Protein AF-A0A522IT90-F1 (afdb_monomer)

Structure (mmCIF, N/CA/C/O backbone):
data_AF-A0A522IT90-F1
#
_entry.id   AF-A0A522IT90-F1
#
loop_
_atom_site.group_PDB
_atom_site.id
_atom_site.type_symbol
_atom_site.label_atom_id
_atom_site.label_alt_id
_atom_site.label_comp_id
_atom_site.label_asym_id
_atom_site.label_entity_id
_atom_site.label_seq_id
_atom_site.pdbx_PDB_ins_code
_atom_site.Cartn_x
_atom_site.Cartn_y
_atom_site.Cartn_z
_atom_site.occupancy
_atom_site.B_iso_or_equiv
_atom_site.auth_seq_id
_atom_site.auth_comp_id
_atom_site.auth_asym_id
_atom_site.auth_atom_id
_atom_site.pdbx_PDB_model_num
ATOM 1 N N . MET A 1 1 ? -22.698 -4.810 8.247 1.00 67.94 1 MET A N 1
ATOM 2 C CA . MET A 1 1 ? -21.385 -5.008 8.890 1.00 67.94 1 MET A CA 1
ATOM 3 C C . MET A 1 1 ? -21.325 -4.077 10.088 1.00 67.94 1 MET A C 1
ATOM 5 O O . MET A 1 1 ? -21.748 -2.934 9.943 1.00 67.94 1 MET A O 1
ATOM 9 N N . ASN A 1 2 ? -20.936 -4.570 11.263 1.00 82.75 2 ASN A N 1
ATOM 10 C CA . ASN A 1 2 ? -20.768 -3.720 12.447 1.00 82.75 2 ASN A CA 1
ATOM 11 C C . ASN A 1 2 ? -19.388 -3.010 12.394 1.00 82.75 2 ASN A C 1
ATOM 13 O O . ASN A 1 2 ? -18.606 -3.243 11.472 1.00 82.75 2 ASN A O 1
ATOM 17 N N . ALA A 1 3 ? -19.096 -2.107 13.336 1.00 80.44 3 ALA A N 1
ATOM 18 C CA . ALA A 1 3 ? -17.834 -1.357 13.329 1.00 80.44 3 ALA A CA 1
ATOM 19 C C . ALA A 1 3 ? -16.572 -2.237 13.533 1.00 80.44 3 ALA A C 1
ATOM 21 O O . ALA A 1 3 ? -15.604 -2.018 12.804 1.00 80.44 3 ALA A O 1
ATOM 22 N N . PRO A 1 4 ? -16.561 -3.230 14.448 1.00 84.81 4 PRO A N 1
ATOM 23 C CA . PRO A 1 4 ? -15.464 -4.200 14.556 1.00 84.81 4 PRO A CA 1
ATOM 24 C C . PRO A 1 4 ? -15.180 -4.976 13.263 1.00 84.81 4 PRO A C 1
ATOM 26 O O . PRO A 1 4 ? -14.050 -4.957 12.783 1.00 84.81 4 PRO A O 1
ATOM 29 N N . ASP A 1 5 ? -16.206 -5.567 12.647 1.00 88.81 5 ASP A N 1
ATOM 30 C CA . ASP A 1 5 ? -16.080 -6.347 11.410 1.00 88.81 5 ASP A CA 1
ATOM 31 C C . ASP A 1 5 ? -15.533 -5.482 10.257 1.00 88.81 5 ASP A C 1
ATOM 33 O O . ASP A 1 5 ? -14.731 -5.930 9.437 1.00 88.81 5 ASP A O 1
ATOM 37 N N . LEU A 1 6 ? -15.958 -4.211 10.188 1.00 91.06 6 LEU A N 1
ATOM 38 C CA . LEU A 1 6 ? -15.481 -3.257 9.186 1.00 91.06 6 LEU A CA 1
ATOM 39 C C . LEU A 1 6 ? -13.993 -2.947 9.378 1.00 91.06 6 LEU A C 1
ATOM 41 O O . LEU A 1 6 ? -13.245 -2.892 8.402 1.00 91.06 6 LEU A O 1
ATOM 45 N N . LEU A 1 7 ? -13.563 -2.749 10.623 1.00 91.75 7 LEU A N 1
ATOM 46 C CA . LEU A 1 7 ? -12.168 -2.477 10.954 1.00 91.75 7 LEU A CA 1
ATOM 47 C C . LEU A 1 7 ? -11.272 -3.679 10.642 1.00 91.75 7 LEU A C 1
ATOM 49 O O . LEU A 1 7 ? -10.208 -3.505 10.046 1.00 91.75 7 LEU A O 1
ATOM 53 N N . GLU A 1 8 ? -11.723 -4.888 10.977 1.00 92.56 8 GLU A N 1
ATOM 54 C CA . GLU A 1 8 ? -11.037 -6.129 10.612 1.00 92.56 8 GLU A CA 1
ATOM 55 C C . GLU A 1 8 ? -10.917 -6.272 9.095 1.00 92.56 8 GLU A C 1
ATOM 57 O O . GLU A 1 8 ? -9.825 -6.539 8.593 1.00 92.56 8 GLU A O 1
ATOM 62 N N . ARG A 1 9 ? -11.993 -6.002 8.343 1.00 95.12 9 ARG A N 1
ATOM 63 C CA . ARG A 1 9 ? -11.956 -6.057 6.876 1.00 95.12 9 ARG A CA 1
ATOM 64 C C . ARG A 1 9 ? -10.975 -5.050 6.281 1.00 95.12 9 ARG A C 1
ATOM 66 O O . ARG A 1 9 ? -10.258 -5.373 5.336 1.00 95.12 9 ARG A O 1
ATOM 73 N N . VAL A 1 10 ? -10.929 -3.830 6.810 1.00 95.69 10 VAL A N 1
ATOM 74 C CA . VAL A 1 10 ? -9.970 -2.812 6.357 1.00 95.69 10 VAL A CA 1
ATOM 75 C C . VAL A 1 10 ? -8.533 -3.244 6.655 1.00 95.69 10 VAL A C 1
ATOM 77 O O . VAL A 1 10 ? -7.657 -3.063 5.803 1.00 95.69 10 VAL A O 1
ATOM 80 N N . LEU A 1 11 ? -8.276 -3.812 7.836 1.00 95.50 11 LEU A N 1
ATOM 81 C CA . LEU A 1 11 ? -6.953 -4.307 8.210 1.00 95.50 11 LEU A CA 1
ATOM 82 C C . LEU A 1 11 ? -6.516 -5.477 7.319 1.00 95.50 11 LEU A C 1
ATOM 84 O O . LEU A 1 11 ? -5.402 -5.449 6.804 1.00 95.50 11 LEU A O 1
ATOM 88 N N . ASP A 1 12 ? -7.398 -6.448 7.084 1.00 97.19 12 ASP A N 1
ATOM 89 C CA . ASP A 1 12 ? -7.174 -7.586 6.185 1.00 97.19 12 ASP A CA 1
ATOM 90 C C . ASP A 1 12 ? -6.803 -7.125 4.767 1.00 97.19 12 ASP A C 1
ATOM 92 O O . ASP A 1 12 ? -5.745 -7.482 4.245 1.00 97.19 12 ASP A O 1
ATOM 96 N N . LEU A 1 13 ? -7.602 -6.229 4.178 1.00 97.94 13 LEU A N 1
ATOM 97 C CA . LEU A 1 13 ? -7.297 -5.656 2.864 1.00 97.94 13 LEU A CA 1
ATOM 98 C C . LEU A 1 13 ? -5.951 -4.918 2.853 1.00 97.94 13 LEU A C 1
ATOM 100 O O . LEU A 1 13 ? -5.215 -4.994 1.87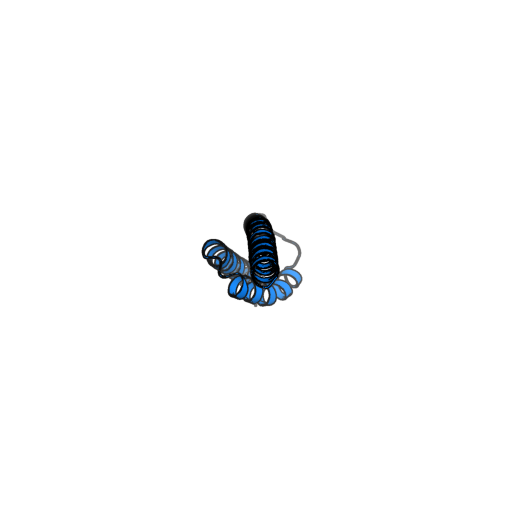3 1.00 97.94 13 LEU A O 1
ATOM 104 N N . THR A 1 14 ? -5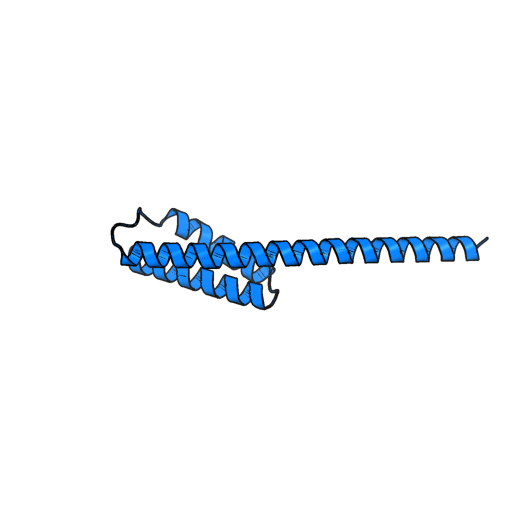.605 -4.224 3.939 1.00 97.81 14 THR A N 1
ATOM 105 C CA . THR A 1 14 ? -4.333 -3.495 4.043 1.00 97.81 14 THR A CA 1
ATOM 106 C C . THR A 1 14 ? -3.134 -4.445 4.132 1.00 97.81 14 THR A C 1
ATOM 108 O O . THR A 1 14 ? -2.103 -4.173 3.521 1.00 97.81 14 THR A O 1
ATOM 111 N N . LEU A 1 15 ? -3.263 -5.579 4.825 1.00 97.94 15 LEU A N 1
ATOM 112 C CA . LEU A 1 15 ? -2.229 -6.620 4.869 1.00 97.94 15 LEU A CA 1
ATOM 113 C C . LEU A 1 15 ? -2.052 -7.300 3.505 1.00 97.94 15 LEU A C 1
ATOM 115 O O . LEU A 1 15 ? -0.925 -7.525 3.069 1.00 97.94 15 LEU A O 1
ATOM 119 N N . GLN A 1 16 ? -3.147 -7.569 2.789 1.00 98.31 16 GLN A N 1
ATOM 120 C CA . GLN A 1 16 ? -3.078 -8.100 1.423 1.00 98.31 16 GLN A CA 1
ATOM 121 C C . GLN A 1 16 ? -2.413 -7.107 0.459 1.00 98.31 16 GLN A C 1
ATOM 123 O O . GLN A 1 16 ? -1.599 -7.507 -0.371 1.00 98.31 16 GLN A O 1
ATOM 128 N N . MET A 1 17 ? -2.706 -5.806 0.594 1.00 98.38 17 MET A N 1
ATOM 129 C CA . MET A 1 17 ? -2.013 -4.756 -0.162 1.00 98.38 17 MET A CA 1
ATOM 130 C C . MET A 1 17 ? -0.515 -4.731 0.145 1.00 98.38 17 MET A C 1
ATOM 132 O O . MET A 1 17 ? 0.284 -4.563 -0.772 1.00 98.38 17 MET A O 1
ATOM 136 N N . GLU A 1 18 ? -0.126 -4.892 1.413 1.00 97.88 18 GLU A N 1
ATOM 137 C CA . GLU A 1 18 ? 1.284 -4.960 1.796 1.00 97.88 18 GLU A CA 1
ATOM 138 C C . GLU A 1 18 ? 1.976 -6.162 1.150 1.00 97.88 18 GLU A C 1
ATOM 140 O O . GLU A 1 18 ? 3.055 -6.005 0.585 1.00 97.88 18 GLU A O 1
ATOM 145 N N . HIS A 1 19 ? 1.351 -7.338 1.179 1.00 97.81 19 HIS A N 1
ATOM 146 C CA . HIS A 1 19 ? 1.906 -8.533 0.551 1.00 97.81 19 HIS A CA 1
ATOM 147 C C . HIS A 1 19 ? 2.067 -8.374 -0.971 1.00 97.81 19 HIS A C 1
ATOM 149 O O . HIS A 1 19 ? 3.120 -8.697 -1.522 1.00 97.81 19 HIS A O 1
ATOM 155 N N . ALA A 1 20 ? 1.061 -7.809 -1.646 1.00 98.00 20 ALA A N 1
ATOM 156 C CA . ALA A 1 20 ? 1.142 -7.491 -3.071 1.00 98.00 20 ALA A CA 1
ATOM 157 C C . ALA A 1 20 ? 2.282 -6.496 -3.363 1.00 98.00 20 ALA A C 1
ATOM 159 O O . ALA A 1 20 ? 3.080 -6.706 -4.270 1.00 98.00 20 ALA A O 1
ATOM 160 N N . ALA A 1 21 ? 2.438 -5.460 -2.533 1.00 96.81 21 ALA A N 1
ATOM 161 C CA . ALA A 1 21 ? 3.532 -4.497 -2.661 1.00 96.81 21 ALA A CA 1
ATOM 162 C C . ALA A 1 21 ? 4.920 -5.103 -2.374 1.00 96.81 21 ALA A C 1
ATOM 164 O O . ALA A 1 21 ? 5.912 -4.643 -2.926 1.00 96.81 21 ALA A O 1
ATOM 165 N N . GLN A 1 22 ? 5.024 -6.118 -1.510 1.00 95.88 22 GLN A N 1
ATOM 166 C CA . GLN A 1 22 ? 6.279 -6.842 -1.255 1.00 95.88 22 GLN A CA 1
ATOM 167 C C . GLN A 1 22 ? 6.688 -7.763 -2.412 1.00 95.88 22 GLN A C 1
ATOM 169 O O . GLN A 1 22 ? 7.851 -8.149 -2.495 1.00 95.88 22 GLN A O 1
ATOM 174 N N . THR A 1 23 ? 5.739 -8.125 -3.273 1.00 96.56 23 THR A N 1
ATOM 175 C CA . THR A 1 23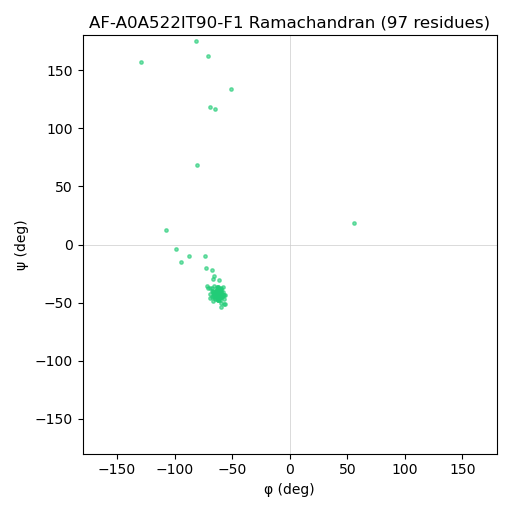 ? 5.935 -9.016 -4.426 1.00 96.56 23 THR A CA 1
ATOM 176 C C . THR A 1 23 ? 5.889 -8.266 -5.761 1.00 96.56 23 THR A C 1
ATOM 178 O O . THR A 1 23 ? 5.808 -8.899 -6.809 1.00 96.56 23 THR A O 1
ATOM 181 N N . ASP A 1 24 ? 5.946 -6.927 -5.725 1.00 95.50 24 ASP A N 1
ATOM 182 C CA . ASP A 1 24 ? 5.839 -6.023 -6.881 1.00 95.50 24 ASP A CA 1
ATOM 183 C C . ASP A 1 24 ? 4.557 -6.197 -7.725 1.00 95.50 24 ASP A C 1
ATOM 185 O O . ASP A 1 24 ? 4.464 -5.703 -8.852 1.00 95.50 24 ASP A O 1
ATOM 189 N N . ASP A 1 25 ? 3.518 -6.831 -7.172 1.00 97.56 25 ASP A N 1
ATOM 190 C CA . ASP A 1 25 ? 2.197 -6.946 -7.794 1.00 97.56 25 ASP A CA 1
ATOM 191 C C . ASP A 1 25 ? 1.388 -5.652 -7.578 1.00 97.56 25 ASP A C 1
ATOM 193 O O . ASP A 1 25 ? 0.405 -5.570 -6.828 1.00 97.56 25 ASP A O 1
ATOM 197 N N . TRP A 1 26 ? 1.851 -4.583 -8.230 1.00 95.44 26 TRP A N 1
ATOM 198 C CA . TRP A 1 26 ? 1.284 -3.240 -8.107 1.00 95.44 26 TRP A CA 1
ATOM 199 C C . TRP A 1 26 ? -0.148 -3.144 -8.652 1.00 95.44 26 TRP A C 1
ATOM 201 O O . TRP A 1 26 ? -0.941 -2.329 -8.170 1.00 95.44 26 TRP A O 1
ATOM 211 N N . GLU A 1 27 ? -0.517 -3.996 -9.612 1.00 96.81 27 GLU A N 1
ATOM 212 C CA . GLU A 1 27 ? -1.882 -4.073 -10.138 1.00 96.81 27 GLU A CA 1
ATOM 213 C C . GLU A 1 27 ? -2.852 -4.637 -9.095 1.00 96.81 27 GLU A C 1
ATOM 215 O O . GLU A 1 27 ? -3.921 -4.052 -8.856 1.00 96.81 27 GLU A O 1
ATOM 220 N N . CYS A 1 28 ? -2.472 -5.727 -8.420 1.00 97.38 28 CYS A N 1
ATOM 221 C CA . CYS A 1 28 ? -3.245 -6.286 -7.319 1.00 97.38 28 CYS A CA 1
ATOM 222 C C . CYS A 1 28 ? -3.340 -5.302 -6.150 1.00 97.38 28 CYS A C 1
ATOM 224 O O . CYS A 1 28 ? -4.446 -5.044 -5.663 1.00 97.38 28 CYS A O 1
ATOM 226 N N . ALA A 1 29 ? -2.227 -4.669 -5.761 1.00 97.56 29 ALA A N 1
ATOM 227 C CA . ALA A 1 29 ? -2.216 -3.649 -4.711 1.00 97.56 29 ALA A CA 1
ATOM 228 C C . ALA A 1 29 ? -3.184 -2.491 -5.028 1.00 97.56 29 ALA A C 1
ATOM 230 O O . ALA A 1 29 ? -3.961 -2.069 -4.167 1.00 97.56 29 ALA A O 1
ATOM 231 N N . ALA A 1 30 ? -3.212 -2.016 -6.278 1.00 96.50 30 ALA A N 1
ATOM 232 C CA . ALA A 1 30 ? -4.130 -0.964 -6.714 1.00 96.50 30 ALA A CA 1
ATOM 233 C C . ALA A 1 30 ? -5.601 -1.417 -6.721 1.00 96.50 30 ALA A C 1
ATOM 235 O O . ALA A 1 30 ? -6.492 -0.636 -6.371 1.00 96.50 30 ALA A O 1
ATOM 236 N N . ARG A 1 31 ? -5.882 -2.669 -7.106 1.00 98.06 31 ARG A N 1
ATOM 237 C CA . ARG A 1 31 ? -7.234 -3.249 -7.042 1.00 98.06 31 ARG A CA 1
ATOM 238 C C . ARG A 1 31 ? -7.739 -3.318 -5.603 1.00 98.06 31 ARG A C 1
ATOM 240 O O . ARG A 1 31 ? -8.847 -2.858 -5.336 1.00 98.06 31 ARG A O 1
ATOM 247 N N . LEU A 1 32 ? -6.917 -3.827 -4.690 1.00 98.25 32 LEU A N 1
ATOM 248 C CA . LEU A 1 32 ? -7.238 -3.914 -3.266 1.00 98.25 32 LEU A CA 1
ATOM 249 C C . LEU A 1 32 ? -7.428 -2.521 -2.641 1.00 98.25 32 LEU A C 1
ATOM 251 O O . LEU A 1 32 ? -8.357 -2.316 -1.863 1.00 98.25 32 LEU A O 1
ATOM 255 N N . ALA A 1 33 ? -6.627 -1.527 -3.043 1.00 96.38 33 ALA A N 1
ATOM 256 C CA . ALA A 1 33 ? -6.805 -0.143 -2.602 1.00 96.38 33 ALA A CA 1
ATOM 257 C C . ALA A 1 33 ? -8.176 0.428 -3.005 1.00 96.38 33 ALA A C 1
ATOM 259 O O . ALA A 1 33 ? -8.839 1.077 -2.192 1.00 96.38 33 ALA A O 1
ATOM 260 N N . ARG A 1 34 ? -8.628 0.168 -4.241 1.00 96.81 34 ARG A N 1
ATOM 261 C CA . ARG A 1 34 ? -9.961 0.588 -4.713 1.00 96.81 34 ARG A CA 1
ATOM 262 C C . ARG A 1 34 ? -11.088 -0.058 -3.911 1.00 96.81 34 ARG A C 1
ATOM 264 O O . ARG A 1 34 ? -12.078 0.612 -3.640 1.00 96.81 34 ARG A O 1
ATOM 271 N N . GLU A 1 35 ? -10.923 -1.314 -3.508 1.00 96.62 35 GLU A N 1
ATOM 272 C CA . GLU A 1 35 ? -11.884 -2.022 -2.656 1.00 96.62 35 GLU A CA 1
ATOM 273 C C . GLU A 1 35 ? -11.907 -1.466 -1.221 1.00 96.62 35 GLU A C 1
ATOM 275 O O . GLU A 1 35 ? -12.973 -1.250 -0.648 1.00 96.62 35 GLU A O 1
ATOM 280 N N . ARG A 1 36 ? -10.735 -1.176 -0.649 1.00 95.31 36 ARG A N 1
ATOM 281 C CA . ARG A 1 36 ? -10.585 -0.685 0.728 1.00 95.31 36 ARG A CA 1
ATOM 282 C C . ARG A 1 36 ? -11.067 0.758 0.910 1.00 95.31 36 ARG A C 1
ATOM 284 O O . ARG A 1 36 ? -11.613 1.091 1.958 1.00 95.31 36 ARG A O 1
ATOM 291 N N . ASN A 1 37 ? -10.840 1.641 -0.063 1.00 92.81 37 ASN A N 1
ATOM 292 C CA . ASN A 1 37 ? -11.047 3.085 0.116 1.00 92.81 37 ASN A CA 1
ATOM 293 C C . ASN A 1 37 ? -12.481 3.483 0.543 1.00 92.81 37 ASN A C 1
ATOM 295 O O . ASN A 1 37 ? -12.602 4.281 1.472 1.00 92.81 37 ASN A O 1
ATOM 299 N N . PRO A 1 38 ? -13.565 2.924 -0.031 1.00 93.69 38 PRO A N 1
ATOM 300 C CA . PRO A 1 38 ? -14.925 3.188 0.448 1.00 93.69 38 PRO A CA 1
ATOM 301 C C . PRO A 1 38 ? -15.167 2.744 1.901 1.00 93.69 38 PRO A C 1
ATOM 303 O O . PRO A 1 38 ? -15.949 3.362 2.624 1.00 93.69 38 PRO A O 1
ATOM 306 N N . LEU A 1 39 ? -14.481 1.688 2.349 1.00 91.88 39 LEU A N 1
ATOM 307 C CA . LEU A 1 39 ? -14.608 1.157 3.707 1.00 91.88 39 LEU A CA 1
ATOM 308 C C . LEU A 1 39 ? -13.955 2.079 4.740 1.00 91.88 39 LEU A C 1
ATOM 310 O O . LEU A 1 39 ? -14.506 2.258 5.821 1.00 91.88 39 LEU A O 1
ATOM 314 N N . LEU A 1 40 ? -12.840 2.729 4.386 1.00 88.62 40 LEU A N 1
ATOM 315 C CA . LEU A 1 40 ? -12.200 3.740 5.236 1.00 88.62 40 LEU A CA 1
ATOM 316 C C . LEU A 1 40 ? -13.127 4.926 5.517 1.00 88.62 40 LEU A C 1
ATOM 318 O O . LEU A 1 40 ? -13.171 5.405 6.644 1.00 88.62 40 LEU A O 1
ATOM 322 N N . LEU A 1 41 ? -13.898 5.364 4.517 1.00 85.56 41 LEU A N 1
ATOM 323 C CA . LEU A 1 41 ? -14.888 6.438 4.679 1.00 85.56 41 LEU A CA 1
ATOM 324 C C . LEU A 1 41 ? -16.067 6.029 5.572 1.00 85.56 41 LEU A C 1
ATOM 326 O O . LEU A 1 41 ? -16.752 6.884 6.122 1.00 85.56 41 LEU A O 1
ATOM 330 N N . SER A 1 42 ? -16.306 4.724 5.701 1.00 88.06 42 SER A N 1
ATOM 331 C CA . SER A 1 42 ? -17.375 4.164 6.529 1.00 88.06 42 SER A CA 1
ATOM 332 C C . SER A 1 42 ? -16.943 3.951 7.987 1.00 88.06 42 SER A C 1
ATOM 334 O O . SER A 1 42 ? -17.788 3.663 8.838 1.00 88.06 42 SER A O 1
ATOM 336 N N . LEU A 1 43 ? -15.646 4.084 8.299 1.00 84.12 43 LEU A N 1
ATOM 337 C CA . LEU A 1 43 ? -15.154 4.027 9.673 1.00 84.12 43 LEU A CA 1
ATOM 338 C C . LEU A 1 43 ? -15.629 5.275 10.427 1.00 84.12 43 LEU A C 1
ATOM 340 O O . LEU A 1 43 ? -15.301 6.405 10.079 1.00 84.12 43 LEU A O 1
ATOM 344 N N . SER A 1 44 ? -16.419 5.057 11.476 1.00 76.31 44 SER A N 1
ATOM 345 C CA . SER A 1 44 ? -16.798 6.114 12.419 1.00 76.31 44 SER A CA 1
ATOM 346 C C . SER A 1 44 ? -15.601 6.522 13.285 1.00 76.31 44 SER A C 1
ATOM 348 O O . SER A 1 44 ? -14.642 5.759 13.413 1.00 76.31 44 SER A O 1
ATOM 350 N N . GLU A 1 45 ? -15.670 7.692 13.931 1.00 76.81 45 GLU A N 1
ATOM 351 C CA . GLU A 1 45 ? -14.626 8.122 14.870 1.00 76.81 45 GLU A CA 1
ATOM 352 C C . GLU A 1 45 ? -14.304 7.031 15.913 1.00 76.81 45 GLU A C 1
ATOM 354 O O . GLU A 1 45 ? -15.225 6.444 16.498 1.00 76.81 45 GLU A O 1
ATOM 359 N N . PRO A 1 46 ? -13.011 6.750 16.169 1.00 71.88 46 PRO A N 1
ATOM 360 C CA . PRO A 1 46 ? -12.602 5.703 17.095 1.00 71.88 46 PRO A CA 1
ATOM 361 C C . PRO A 1 46 ? -13.031 6.035 18.524 1.00 71.88 46 PRO A C 1
ATOM 363 O O . PRO A 1 46 ? -12.561 7.005 19.118 1.00 71.88 46 PRO A O 1
ATOM 366 N N . LYS A 1 47 ? -13.904 5.194 19.091 1.00 74.25 47 LYS A N 1
ATOM 367 C CA . LYS A 1 47 ? -14.470 5.394 20.436 1.00 74.25 47 LYS A CA 1
ATOM 368 C C . LYS A 1 47 ? -13.722 4.664 21.552 1.00 74.25 47 LYS A C 1
ATOM 370 O O . LYS A 1 47 ? -13.931 5.000 22.713 1.00 74.25 47 LYS A O 1
ATOM 375 N N . THR A 1 48 ? -12.858 3.696 21.229 1.00 86.19 48 THR A N 1
ATOM 376 C CA . THR A 1 48 ? -12.087 2.925 22.224 1.00 86.19 48 THR A CA 1
ATOM 377 C C . THR A 1 48 ? -10.586 2.902 21.896 1.00 86.19 48 THR A C 1
ATOM 379 O O . THR A 1 48 ? -10.210 3.111 20.734 1.00 86.19 48 THR A O 1
ATOM 382 N N . PRO A 1 49 ? -9.709 2.668 22.893 1.00 86.81 49 PRO A N 1
ATOM 383 C CA . PRO A 1 49 ? -8.265 2.538 22.679 1.00 86.81 49 PRO A CA 1
ATOM 384 C C . PRO A 1 49 ? -7.885 1.421 21.698 1.00 86.81 49 PRO A C 1
ATOM 386 O O . PRO A 1 49 ? -6.974 1.592 20.893 1.00 86.81 49 PRO A O 1
ATOM 389 N N . GLU A 1 50 ? -8.607 0.304 21.713 1.00 85.12 50 GLU A N 1
ATOM 390 C CA . GLU A 1 50 ? -8.341 -0.857 20.856 1.00 85.12 50 GLU A CA 1
ATOM 391 C C . GLU A 1 50 ? -8.599 -0.521 19.383 1.00 85.12 50 GLU A C 1
ATOM 393 O O . GLU A 1 50 ? -7.775 -0.812 18.514 1.00 85.12 50 GLU A O 1
ATOM 398 N N . VAL A 1 51 ? -9.711 0.168 19.102 1.00 85.88 51 VAL A N 1
ATOM 399 C CA . VAL A 1 51 ? -10.040 0.642 17.749 1.00 85.88 51 VAL A CA 1
ATOM 400 C C . VAL A 1 51 ? -8.989 1.642 17.262 1.00 85.88 51 VAL A C 1
ATOM 402 O O . VAL A 1 51 ? -8.587 1.600 16.100 1.00 85.88 51 VAL A O 1
ATOM 405 N N . ARG A 1 52 ? -8.498 2.516 18.148 1.00 89.38 52 ARG A N 1
ATOM 406 C CA . ARG A 1 52 ? -7.429 3.468 17.821 1.00 89.38 52 ARG A CA 1
ATOM 407 C C . ARG A 1 52 ? -6.130 2.756 17.442 1.00 89.38 52 ARG A C 1
ATOM 409 O O . ARG A 1 52 ? -5.571 3.071 16.396 1.00 89.38 52 ARG A O 1
ATOM 416 N N . ALA A 1 53 ? -5.701 1.769 18.227 1.00 90.81 53 ALA A N 1
ATOM 417 C CA . ALA A 1 53 ? -4.491 0.997 17.946 1.00 90.81 53 ALA A CA 1
ATOM 418 C C . ALA A 1 53 ? -4.566 0.265 16.591 1.00 90.81 53 ALA A C 1
ATOM 420 O O . ALA A 1 53 ? -3.592 0.212 15.839 1.00 90.81 53 ALA A O 1
ATOM 421 N N . ALA A 1 54 ? -5.739 -0.265 16.236 1.00 89.19 54 ALA A N 1
ATOM 422 C CA . ALA A 1 54 ? -5.951 -0.892 14.935 1.00 89.19 54 ALA A CA 1
ATOM 423 C C . ALA A 1 54 ? -5.884 0.118 13.771 1.00 89.19 54 ALA A C 1
ATOM 425 O O . ALA A 1 54 ? -5.276 -0.176 12.741 1.00 89.19 54 ALA A O 1
ATOM 426 N N . ILE A 1 55 ? -6.447 1.320 13.935 1.00 89.75 55 ILE A N 1
ATOM 427 C CA . ILE A 1 55 ? -6.338 2.397 12.936 1.00 89.75 55 ILE A CA 1
ATOM 428 C C . ILE A 1 55 ? -4.882 2.843 12.76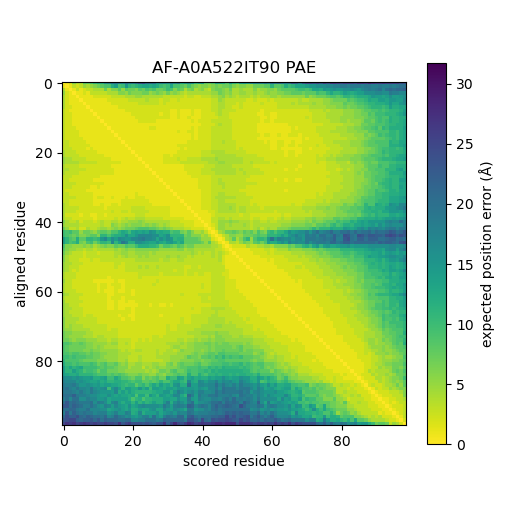7 1.00 89.75 55 ILE A C 1
ATOM 430 O O . ILE A 1 55 ? -4.424 2.992 11.634 1.00 89.75 55 ILE A O 1
ATOM 434 N N . GLU A 1 56 ? -4.137 3.009 13.860 1.00 92.25 56 GLU A N 1
ATOM 435 C CA . GLU A 1 56 ? -2.707 3.343 13.817 1.00 92.25 56 GLU A CA 1
ATOM 436 C C . GLU A 1 56 ? -1.918 2.284 13.041 1.00 92.25 56 GLU A C 1
ATOM 438 O O . GLU A 1 56 ? -1.129 2.617 12.157 1.00 92.25 56 GLU A O 1
ATOM 443 N N . ARG A 1 57 ? -2.211 0.997 13.267 1.00 94.31 57 ARG A N 1
ATOM 444 C CA . ARG A 1 57 ? -1.609 -0.097 12.495 1.00 94.31 57 ARG A CA 1
ATOM 445 C C . ARG A 1 57 ? -1.911 0.010 10.997 1.00 94.31 57 ARG A C 1
ATOM 447 O O . ARG A 1 57 ? -0.999 -0.135 10.184 1.00 94.31 57 ARG A O 1
ATOM 454 N N . ILE A 1 58 ? -3.161 0.287 10.619 1.00 94.00 58 ILE A N 1
ATOM 455 C CA . ILE A 1 58 ? -3.557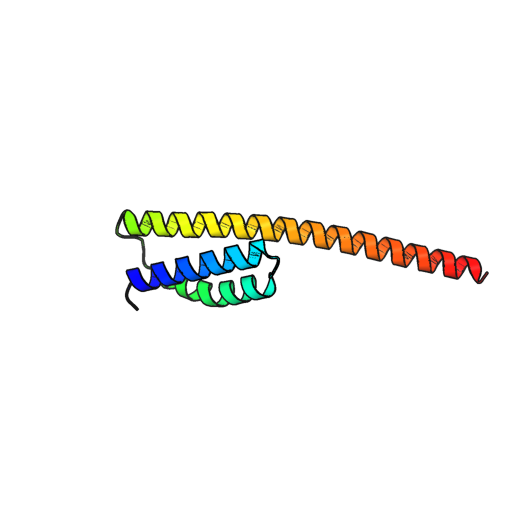 0.486 9.211 1.00 94.00 58 ILE A CA 1
ATOM 456 C C . ILE A 1 58 ? -2.784 1.659 8.587 1.00 94.00 58 ILE A C 1
ATOM 458 O O . ILE A 1 58 ? -2.334 1.569 7.439 1.00 94.00 58 ILE A O 1
ATOM 462 N N . GLN A 1 59 ? -2.599 2.750 9.333 1.00 93.69 59 GLN A N 1
ATOM 463 C CA . GLN A 1 59 ? -1.836 3.914 8.881 1.00 93.69 59 GLN A CA 1
ATOM 464 C C . GLN A 1 59 ? -0.357 3.577 8.672 1.00 93.69 59 GLN A C 1
ATOM 466 O O . GLN A 1 59 ? 0.182 3.887 7.610 1.00 93.69 59 GLN A O 1
ATOM 471 N N . THR A 1 60 ? 0.284 2.895 9.627 1.00 97.31 60 THR A N 1
ATOM 472 C CA . THR A 1 60 ? 1.687 2.465 9.511 1.00 97.31 60 THR A CA 1
ATOM 473 C C . THR A 1 60 ? 1.912 1.604 8.271 1.00 97.31 60 THR A C 1
ATOM 475 O O . THR A 1 60 ? 2.829 1.872 7.494 1.00 97.31 60 THR A O 1
ATOM 478 N N . LEU A 1 61 ? 1.045 0.616 8.039 1.00 96.38 61 LEU A N 1
ATOM 479 C CA . LEU A 1 61 ? 1.119 -0.241 6.855 1.00 96.38 61 LEU A CA 1
ATOM 480 C C . LEU A 1 61 ? 0.926 0.562 5.563 1.00 96.38 61 LEU A C 1
ATOM 482 O O . LEU A 1 61 ? 1.678 0.400 4.605 1.00 96.38 61 LEU A O 1
ATOM 486 N N . THR A 1 62 ? -0.040 1.484 5.546 1.00 95.38 62 THR A N 1
ATOM 487 C CA . THR A 1 62 ? -0.300 2.339 4.379 1.00 95.38 62 THR A CA 1
ATOM 488 C C . THR A 1 62 ? 0.897 3.236 4.051 1.00 95.38 62 THR A C 1
ATOM 490 O O . THR A 1 62 ? 1.242 3.391 2.880 1.00 95.38 62 THR A O 1
ATOM 493 N N . ILE A 1 63 ? 1.567 3.793 5.065 1.00 96.81 63 ILE A N 1
ATOM 494 C CA . ILE A 1 63 ? 2.800 4.573 4.886 1.00 96.81 63 ILE A CA 1
ATOM 495 C C . ILE A 1 63 ? 3.896 3.701 4.266 1.00 96.81 63 ILE A C 1
ATOM 497 O O . ILE A 1 63 ? 4.512 4.115 3.284 1.00 96.81 63 ILE A O 1
ATOM 501 N N . ALA A 1 64 ? 4.103 2.489 4.787 1.00 96.56 64 ALA A N 1
ATOM 502 C CA . ALA A 1 64 ? 5.108 1.569 4.263 1.00 96.56 64 ALA A CA 1
ATOM 503 C C . ALA A 1 64 ? 4.834 1.181 2.798 1.00 96.56 64 ALA A C 1
ATOM 505 O O . ALA A 1 64 ? 5.753 1.176 1.980 1.00 96.56 64 ALA A O 1
ATOM 506 N N . ILE A 1 65 ? 3.575 0.908 2.441 1.00 97.31 65 ILE A N 1
ATOM 507 C CA . ILE A 1 65 ? 3.168 0.619 1.055 1.00 97.31 65 ILE A CA 1
ATOM 508 C C . ILE A 1 65 ? 3.481 1.811 0.142 1.00 97.31 65 ILE A C 1
ATOM 510 O O . ILE A 1 65 ? 4.089 1.629 -0.912 1.00 97.31 65 ILE A O 1
ATOM 514 N N . ASN A 1 66 ? 3.122 3.031 0.552 1.00 96.44 66 ASN A N 1
ATOM 515 C CA . ASN A 1 66 ? 3.368 4.236 -0.245 1.00 96.44 66 ASN A CA 1
ATOM 516 C C . ASN A 1 66 ? 4.863 4.501 -0.456 1.00 96.44 66 ASN A C 1
ATOM 518 O O . ASN A 1 66 ? 5.271 4.870 -1.555 1.00 96.44 66 ASN A O 1
ATOM 522 N N . GLN A 1 67 ? 5.687 4.287 0.573 1.00 97.38 67 GLN A N 1
ATOM 523 C CA . GLN A 1 67 ? 7.140 4.413 0.457 1.00 97.38 67 GLN A CA 1
ATOM 524 C C . GLN A 1 67 ? 7.710 3.424 -0.565 1.00 97.38 67 GLN A C 1
ATOM 526 O O . GLN A 1 67 ? 8.493 3.826 -1.424 1.00 97.38 67 GLN A O 1
ATOM 531 N N . ARG A 1 68 ? 7.276 2.156 -0.531 1.00 96.56 68 ARG A N 1
ATOM 532 C CA . ARG A 1 68 ? 7.707 1.152 -1.519 1.00 96.56 68 ARG A CA 1
ATOM 533 C C . ARG A 1 68 ? 7.259 1.515 -2.931 1.00 96.56 68 ARG A C 1
ATOM 535 O O . ARG A 1 68 ? 8.068 1.447 -3.850 1.00 96.56 68 ARG A O 1
ATOM 542 N N . ALA A 1 69 ? 6.008 1.944 -3.095 1.00 95.56 69 ALA A N 1
ATOM 543 C CA . ALA A 1 69 ? 5.482 2.363 -4.391 1.00 95.56 69 ALA A CA 1
ATOM 544 C C . ALA A 1 69 ? 6.288 3.535 -4.980 1.00 95.56 69 ALA A C 1
ATOM 546 O O . ALA A 1 69 ? 6.593 3.542 -6.171 1.00 95.56 69 ALA A O 1
ATOM 547 N N . GLU A 1 70 ? 6.690 4.500 -4.148 1.00 96.62 70 GLU A N 1
ATOM 548 C CA . GLU A 1 70 ? 7.520 5.624 -4.586 1.00 96.62 70 GLU A CA 1
ATOM 549 C C . GLU A 1 70 ? 8.930 5.174 -4.996 1.00 96.62 70 GLU A C 1
ATOM 551 O O . GLU A 1 70 ? 9.446 5.608 -6.030 1.00 96.62 70 GLU A O 1
ATOM 556 N N . THR A 1 71 ? 9.535 4.250 -4.244 1.00 96.62 71 THR A N 1
ATOM 557 C CA . THR A 1 71 ? 10.809 3.629 -4.630 1.00 96.62 71 THR A CA 1
ATOM 558 C C . THR A 1 71 ? 10.691 2.896 -5.967 1.00 96.62 71 THR A C 1
ATOM 560 O O . THR A 1 71 ? 11.487 3.162 -6.868 1.00 96.62 71 THR A O 1
ATOM 563 N N . ALA A 1 72 ? 9.683 2.036 -6.134 1.00 94.06 72 ALA A N 1
ATOM 564 C CA . ALA A 1 72 ? 9.459 1.281 -7.367 1.00 94.06 72 ALA A CA 1
ATOM 565 C C . ALA A 1 72 ? 9.243 2.209 -8.574 1.00 94.06 72 ALA A C 1
ATOM 567 O O . ALA A 1 72 ? 9.860 2.034 -9.626 1.00 94.06 72 ALA A O 1
ATOM 568 N N . ARG A 1 73 ? 8.444 3.270 -8.405 1.00 94.75 73 ARG A N 1
ATOM 569 C CA . ARG A 1 73 ? 8.218 4.299 -9.430 1.00 94.75 73 ARG A CA 1
ATOM 570 C C . ARG A 1 73 ? 9.512 5.007 -9.836 1.00 94.75 73 ARG A C 1
ATOM 572 O O . ARG A 1 73 ? 9.726 5.266 -11.022 1.00 94.75 73 ARG A O 1
ATOM 579 N N . SER A 1 74 ? 10.366 5.333 -8.868 1.00 95.94 74 SER A N 1
ATOM 580 C CA . SER A 1 74 ? 11.662 5.973 -9.117 1.00 95.94 74 SER A CA 1
ATOM 581 C C . SER A 1 74 ? 12.600 5.065 -9.920 1.00 95.94 74 SER A C 1
ATOM 583 O O . SER A 1 74 ? 13.182 5.509 -10.916 1.00 95.94 74 SER A O 1
ATOM 585 N N . VAL A 1 75 ? 12.682 3.783 -9.543 1.00 94.56 75 VAL A N 1
ATOM 586 C CA . VAL A 1 75 ? 13.474 2.767 -10.253 1.00 94.56 75 VAL A CA 1
ATOM 587 C C . VAL A 1 75 ? 12.990 2.622 -11.694 1.00 94.56 75 VAL A C 1
ATOM 589 O O . VAL A 1 75 ? 13.772 2.847 -12.617 1.00 94.56 75 VAL A O 1
ATOM 592 N N . LEU A 1 76 ? 11.691 2.389 -11.899 1.00 93.88 76 LEU A N 1
ATOM 593 C CA . LEU A 1 76 ? 11.108 2.219 -13.231 1.00 93.88 76 LEU A CA 1
ATOM 594 C C . LEU A 1 76 ? 11.346 3.446 -14.132 1.00 93.88 76 LEU A C 1
ATOM 596 O O . LEU A 1 76 ? 11.676 3.319 -15.310 1.00 93.88 76 LEU A O 1
ATOM 600 N N . SER A 1 77 ? 11.230 4.657 -13.580 1.00 93.69 77 SER A N 1
ATOM 601 C CA . SER A 1 77 ? 11.510 5.905 -14.307 1.00 93.69 77 SER A CA 1
ATOM 602 C C . SER A 1 77 ? 12.987 6.050 -14.697 1.00 93.69 77 SER A C 1
ATOM 604 O O . SER A 1 77 ? 13.319 6.595 -15.755 1.00 93.69 77 SER A O 1
ATOM 606 N N . SER A 1 78 ? 13.902 5.582 -13.847 1.00 95.0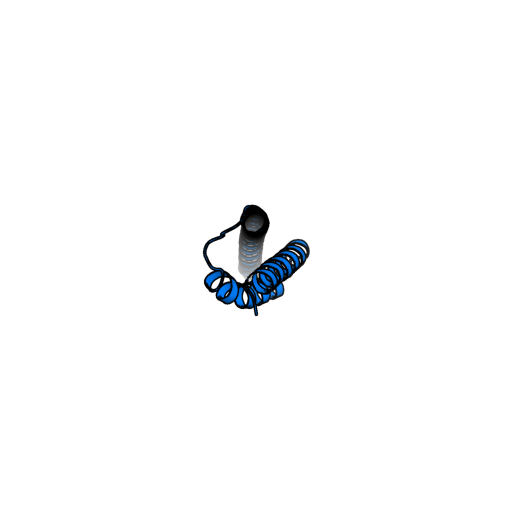6 78 SER A N 1
ATOM 607 C CA . SER A 1 78 ? 15.333 5.537 -14.158 1.00 95.06 78 SER A CA 1
ATOM 608 C C . SER A 1 78 ? 15.623 4.550 -15.292 1.00 95.06 78 SER A C 1
ATOM 610 O O . SER A 1 78 ? 16.258 4.913 -16.284 1.00 95.06 78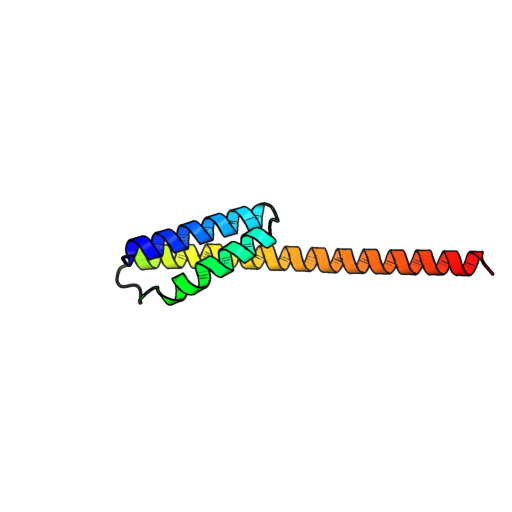 SER A O 1
ATOM 612 N N . GLU A 1 79 ? 15.088 3.333 -15.189 1.00 93.31 79 GLU A N 1
ATOM 613 C CA . GLU A 1 79 ? 15.266 2.269 -16.181 1.00 93.31 79 GLU A CA 1
ATOM 614 C C . GLU A 1 79 ? 14.699 2.655 -17.546 1.00 93.31 79 GLU A C 1
ATOM 616 O O . GLU A 1 79 ? 15.368 2.498 -18.569 1.00 93.31 79 GLU A O 1
ATOM 621 N N . PHE A 1 80 ? 13.507 3.254 -17.570 1.00 92.06 80 PHE A N 1
ATOM 622 C CA . PHE A 1 80 ? 12.898 3.745 -18.801 1.00 92.06 80 PHE A CA 1
ATOM 623 C C . PHE A 1 80 ? 13.778 4.791 -19.501 1.00 92.06 80 PHE A C 1
ATOM 625 O O . PHE A 1 80 ? 14.010 4.711 -20.710 1.00 92.06 80 PHE A O 1
ATOM 632 N N . ARG A 1 81 ? 14.326 5.755 -18.747 1.00 93.12 81 ARG A N 1
ATOM 633 C CA . ARG A 1 81 ? 15.240 6.768 -19.302 1.00 93.12 81 ARG A CA 1
ATOM 634 C C . ARG A 1 81 ? 16.515 6.139 -19.862 1.00 93.12 81 ARG A C 1
ATOM 636 O O . ARG A 1 81 ? 16.959 6.539 -20.939 1.00 93.12 81 ARG A O 1
ATOM 643 N N . ALA A 1 82 ? 17.080 5.147 -19.174 1.00 92.62 82 ALA A N 1
ATOM 644 C CA . ALA A 1 82 ? 18.255 4.423 -19.651 1.00 92.62 82 ALA A CA 1
ATOM 645 C C . ALA A 1 82 ? 17.967 3.665 -20.960 1.00 92.62 82 ALA A C 1
ATOM 647 O O . ALA A 1 82 ? 18.725 3.788 -21.924 1.00 92.62 82 ALA A O 1
ATOM 648 N N . ALA A 1 83 ? 16.838 2.956 -21.035 1.00 91.69 83 ALA A N 1
ATOM 649 C CA . ALA A 1 83 ? 16.415 2.240 -22.237 1.00 91.69 83 ALA A CA 1
ATOM 650 C C . ALA A 1 83 ? 16.216 3.185 -23.436 1.00 91.69 83 ALA A C 1
ATOM 652 O O . ALA A 1 83 ? 16.711 2.913 -24.532 1.00 91.69 83 ALA A O 1
ATOM 653 N N . MET A 1 84 ? 15.566 4.332 -23.221 1.00 91.81 84 MET A N 1
ATOM 654 C CA . MET A 1 84 ? 15.361 5.347 -24.260 1.00 91.81 84 MET A CA 1
ATOM 655 C C . MET A 1 84 ? 16.675 5.964 -24.757 1.00 91.81 84 MET A C 1
ATOM 657 O O . MET A 1 84 ? 16.842 6.182 -25.963 1.00 91.81 84 ME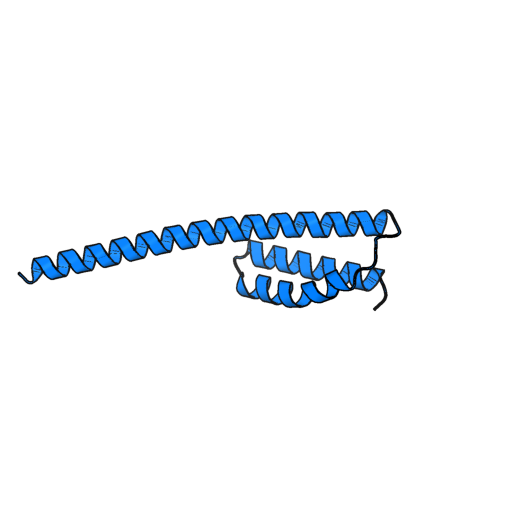T A O 1
ATOM 661 N N . SER A 1 85 ? 17.624 6.217 -23.852 1.00 90.00 85 SER A N 1
ATOM 662 C CA . SER A 1 85 ? 18.962 6.700 -24.210 1.00 90.00 85 SER A CA 1
ATOM 663 C C . SER A 1 85 ? 19.701 5.684 -25.087 1.00 90.00 85 SER A C 1
ATOM 665 O O . SER A 1 85 ? 20.198 6.026 -26.163 1.00 90.00 85 SER A O 1
ATOM 667 N N . ASN A 1 86 ? 19.680 4.408 -24.692 1.00 86.25 86 ASN A N 1
ATOM 668 C CA . ASN A 1 86 ? 20.325 3.324 -25.434 1.00 86.25 86 ASN A CA 1
ATOM 669 C C . ASN A 1 86 ? 19.719 3.137 -26.832 1.00 86.25 86 ASN A C 1
ATOM 671 O O . ASN A 1 86 ? 20.455 3.036 -27.815 1.00 86.25 86 ASN A O 1
ATOM 675 N N . ALA A 1 87 ? 18.387 3.151 -26.945 1.00 86.88 87 ALA A N 1
ATOM 676 C CA . ALA A 1 87 ? 17.698 3.066 -28.232 1.00 86.88 87 ALA A CA 1
ATOM 677 C C . ALA A 1 87 ? 18.069 4.237 -29.159 1.00 86.88 87 ALA A C 1
ATOM 679 O O . ALA A 1 87 ? 18.323 4.044 -30.351 1.00 86.88 87 ALA A O 1
ATOM 680 N N . SER A 1 88 ? 18.166 5.448 -28.604 1.00 84.19 88 SER A N 1
ATOM 681 C CA . SER A 1 88 ? 18.562 6.646 -29.353 1.00 84.19 88 SER A CA 1
ATOM 682 C C . SER A 1 88 ? 20.008 6.560 -29.852 1.00 84.19 88 SER A C 1
ATOM 684 O O . SER A 1 88 ? 20.284 6.904 -31.004 1.00 84.19 88 SER A O 1
ATOM 686 N N . GLY A 1 89 ? 20.921 6.053 -29.016 1.00 84.69 89 GLY A N 1
ATOM 687 C CA . GLY A 1 89 ? 22.314 5.806 -29.387 1.00 84.69 89 GLY A CA 1
ATOM 688 C C . GLY A 1 89 ? 22.442 4.771 -30.505 1.00 84.69 89 GLY A C 1
ATOM 689 O O . GLY A 1 89 ? 23.097 5.034 -31.513 1.00 84.69 89 GLY A O 1
ATOM 690 N N . ALA A 1 90 ? 21.750 3.634 -30.386 1.00 82.00 90 ALA A N 1
ATOM 691 C CA . ALA A 1 90 ? 21.725 2.601 -31.423 1.00 82.00 90 ALA A CA 1
ATOM 692 C C . ALA A 1 90 ? 21.207 3.146 -32.768 1.00 82.00 90 ALA A C 1
ATOM 694 O O . ALA A 1 90 ? 21.819 2.913 -33.812 1.00 82.00 90 ALA A O 1
ATOM 695 N N . ALA A 1 91 ? 20.136 3.946 -32.744 1.00 77.56 91 ALA A N 1
ATOM 696 C CA . ALA A 1 91 ? 19.608 4.599 -33.941 1.00 77.56 91 ALA A CA 1
ATOM 697 C C . ALA A 1 91 ? 20.606 5.596 -34.562 1.00 77.56 91 ALA A C 1
ATOM 699 O O . ALA A 1 91 ? 20.684 5.714 -35.786 1.00 77.56 91 ALA A O 1
ATOM 700 N N . ALA A 1 92 ? 21.383 6.318 -33.746 1.00 78.62 92 ALA A N 1
ATOM 701 C CA . ALA A 1 92 ? 22.412 7.235 -34.232 1.00 78.62 92 ALA A CA 1
ATOM 702 C C . ALA A 1 92 ? 23.573 6.496 -34.915 1.00 78.62 92 ALA A C 1
ATOM 704 O O . ALA A 1 92 ? 23.952 6.875 -36.024 1.00 78.62 92 ALA A O 1
ATOM 705 N N . TYR A 1 93 ? 24.069 5.407 -34.319 1.00 79.94 93 TYR A N 1
ATOM 706 C CA . TYR A 1 93 ? 25.093 4.561 -34.938 1.00 79.94 93 TYR A CA 1
ATOM 707 C C . TYR A 1 93 ? 24.610 3.933 -36.247 1.00 79.94 93 TYR A C 1
ATOM 709 O O . TYR A 1 93 ? 25.331 3.957 -37.242 1.00 79.94 93 TYR A O 1
ATOM 717 N N . GLN A 1 94 ? 23.372 3.433 -36.287 1.00 76.31 94 GLN A N 1
ATOM 718 C CA . GLN A 1 94 ? 22.803 2.866 -37.509 1.00 76.31 94 GLN A CA 1
ATOM 719 C C . GLN A 1 94 ? 22.682 3.907 -38.633 1.00 76.31 94 GLN A C 1
ATOM 721 O O . GLN A 1 94 ? 22.907 3.576 -39.796 1.00 76.31 94 GLN A O 1
ATOM 726 N N . ARG A 1 95 ? 22.336 5.161 -38.308 1.00 78.38 95 ARG A N 1
ATOM 727 C CA . ARG A 1 95 ? 22.333 6.262 -39.286 1.00 78.38 95 ARG A CA 1
ATOM 728 C C . ARG A 1 95 ? 23.740 6.575 -39.787 1.00 78.38 95 ARG A C 1
ATOM 730 O O . ARG A 1 95 ? 23.911 6.713 -40.990 1.00 78.38 95 ARG A O 1
ATOM 737 N N . ALA A 1 96 ? 24.725 6.644 -38.892 1.00 78.12 96 ALA A N 1
ATOM 738 C CA . ALA A 1 96 ? 26.115 6.896 -39.263 1.00 78.12 96 ALA A CA 1
ATOM 739 C C . ALA A 1 96 ? 26.694 5.788 -40.160 1.00 78.12 96 ALA A C 1
ATOM 741 O O . ALA A 1 96 ? 27.418 6.092 -41.092 1.00 78.12 96 ALA A O 1
ATOM 742 N N . ALA A 1 97 ? 26.327 4.523 -39.932 1.00 75.94 97 ALA A N 1
ATOM 743 C CA . ALA A 1 97 ? 26.766 3.390 -40.753 1.00 75.94 97 ALA A CA 1
ATOM 744 C C . ALA A 1 97 ? 26.097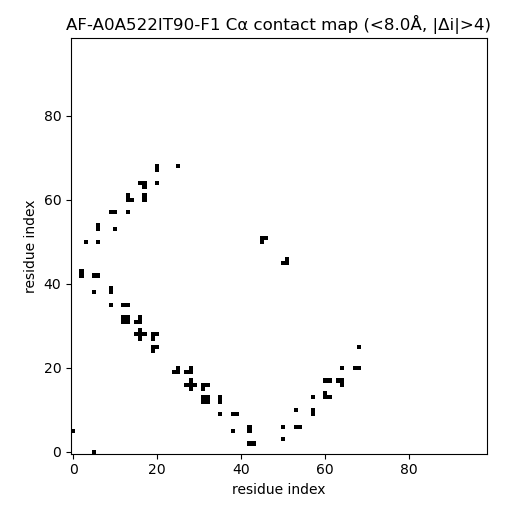 3.307 -42.144 1.00 75.94 97 ALA A C 1
ATOM 746 O O . ALA A 1 97 ? 26.478 2.466 -42.954 1.00 75.94 97 ALA A O 1
ATOM 747 N N . ARG A 1 98 ? 25.062 4.119 -42.406 1.00 76.62 98 ARG A N 1
ATOM 748 C CA . ARG A 1 98 ? 24.376 4.217 -43.709 1.00 76.62 98 ARG A CA 1
ATOM 749 C C . ARG A 1 98 ? 24.844 5.412 -44.551 1.00 76.62 98 ARG A C 1
ATOM 751 O O . ARG A 1 98 ? 24.346 5.564 -45.665 1.00 76.62 98 ARG A O 1
ATOM 758 N N . LEU A 1 99 ? 25.724 6.253 -44.004 1.00 61.12 99 LEU A N 1
ATOM 759 C CA . LEU A 1 99 ? 26.414 7.346 -44.698 1.00 61.12 99 LEU A CA 1
ATOM 760 C C . LEU A 1 99 ? 27.765 6.849 -45.218 1.00 61.12 99 LEU A C 1
ATOM 762 O O . LEU A 1 99 ? 28.156 7.321 -46.305 1.00 61.12 99 LEU A O 1
#

Foldseek 3Di:
DDQVVLLVLLLVLLVVLLVCLVVVVVVSNVVSCVVNVVSVVVHDDDPDPVSVVSVVVSVVSVVVSVVSVVVVVVVVVVVVVVVVVVVVVVVVVVVVVVD

Sequence (99 aa):
MNAPDLLERVLDLTLQMEHAAQTDDWECAARLARERNPLLLSLSEPKTPEVRAAIERIQTLTIAINQRAETARSVLSSEFRAAMSNASGAAAYQRAARL

Mean predicted aligned error: 5.95 Å

Nearest PDB structures (foldseek):
  6gow-assembly1_E  TM=6.007E-01  e=2.311E+00  Bacillus subtilis

Radius of gyration: 21.47 Å; Cα contacts (8 Å, |Δi|>4): 52; chains: 1; bounding box: 48×17×67 Å

pLDDT: mean 90.59, std 7.84, range [61.12, 98.38]

Secondary structure (DSSP, 8-state):
--HHHHHHHHHHHHHHHHHHHHTT-HHHHHHHHHHHHHHHHHPPPP-SHHHHHHHHHHHHHHHHHHHHHHHHHHHHHHHHHHHHHHHHHHHHHHHHTT-

Solvent-accessible surface area (backbone atoms only — not comparable to full-atom values): 5515 Å² total; per-residue (Å²): 129,56,74,67,60,49,51,51,51,48,45,52,44,50,52,53,27,42,54,24,53,76,68,70,35,55,68,59,22,53,52,41,48,64,64,38,53,67,54,60,74,66,58,70,84,71,86,47,72,69,55,42,54,54,50,51,51,48,49,55,52,51,52,54,43,52,52,50,52,51,53,52,52,52,50,53,55,52,52,52,52,52,52,54,50,51,54,53,50,53,53,50,53,56,53,59,76,73,109